Protein AF-A0A1Q7ZGD2-F1 (afdb_monomer)

Mean predicted aligned error: 10.75 Å

pLDDT: mean 80.23, std 17.88, range [35.69, 98.31]

Sequence (135 aa):
MAKGSDVPVTSLPIIQKAGEEEEKGKIEDAITLYETAIKEKKVDEYPFDRLMIIYRKLKKYKDELRVINKGIRVFEDFYKRQSAKPGAGKKKLADLSNAFMKTARLNDKKGRPLYQPEPIARWLKRKAVVEKKLK

Nearest PDB structures (foldseek):
  2kcl-assembly1_A  TM=6.622E-01  e=2.266E-02  Salinibacter ruber DSM 13855
  8ye5-assembly1_A  TM=4.882E-01  e=1.457E-02  Dehalobacter sp.
  6w5q-assembly8_H  TM=7.400E-01  e=2.180E-01  Pseudomonas aeruginosa
  4cgv-assembly3_C  TM=4.939E-01  e=3.335E-02  Homo sapiens
  3sz7-assembly1_A  TM=5.665E-01  e=1.481E-01  Aspergillus fumigatus Af2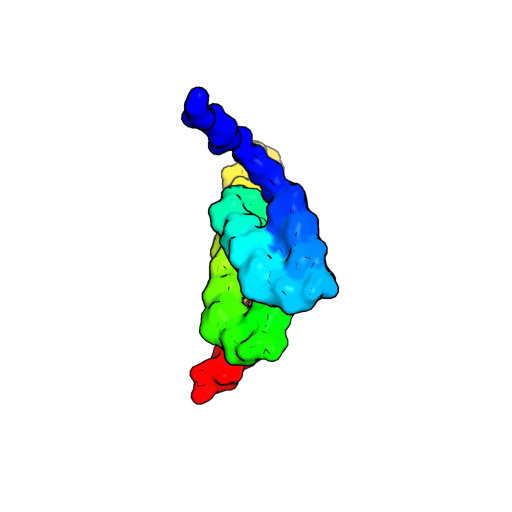93

Radius of gyration: 19.04 Å; Cα contacts (8 Å, |Δi|>4): 98; chains: 1; bounding box: 44×48×50 Å

Structure (mmCIF, N/CA/C/O backbone):
data_AF-A0A1Q7ZGD2-F1
#
_entry.id   AF-A0A1Q7ZGD2-F1
#
loop_
_atom_site.group_PDB
_atom_site.id
_atom_site.type_symbol
_atom_site.label_atom_id
_atom_site.label_alt_id
_atom_site.label_comp_id
_atom_site.label_asym_id
_atom_site.label_entity_id
_atom_site.label_seq_id
_atom_site.pdbx_PDB_ins_code
_atom_site.Cartn_x
_atom_site.Cartn_y
_atom_site.Cartn_z
_atom_site.occupancy
_atom_site.B_iso_or_equiv
_atom_site.auth_seq_id
_atom_site.auth_comp_id
_atom_site.auth_asym_id
_atom_site.auth_atom_id
_atom_site.pdbx_PDB_model_num
ATOM 1 N N . MET A 1 1 ? 21.595 29.435 20.098 1.00 35.69 1 MET A N 1
ATOM 2 C CA . MET A 1 1 ? 20.226 29.178 19.592 1.00 35.69 1 MET A CA 1
ATOM 3 C C . MET A 1 1 ? 20.321 28.360 18.315 1.00 35.69 1 MET A C 1
ATOM 5 O O . MET A 1 1 ? 21.298 28.489 17.594 1.00 35.69 1 MET A O 1
ATOM 9 N N . ALA A 1 2 ? 19.365 27.452 18.141 1.00 44.53 2 ALA A N 1
ATOM 10 C CA . ALA A 1 2 ? 19.402 26.262 17.297 1.00 44.53 2 ALA A CA 1
ATOM 11 C C . ALA A 1 2 ? 19.690 26.481 15.803 1.00 44.53 2 ALA A C 1
ATOM 13 O O . ALA A 1 2 ? 19.225 27.454 15.218 1.00 44.53 2 ALA A O 1
ATOM 14 N N . LYS A 1 3 ? 20.329 25.473 15.194 1.00 38.91 3 LYS A N 1
ATOM 15 C CA . LYS A 1 3 ? 19.842 24.774 13.989 1.00 38.91 3 LYS A CA 1
ATOM 16 C C . LYS A 1 3 ? 20.508 23.397 13.928 1.00 38.91 3 LYS A C 1
ATOM 18 O O . LYS A 1 3 ? 21.541 23.200 13.300 1.00 38.91 3 LYS A O 1
ATOM 23 N N . GLY A 1 4 ? 19.934 22.471 14.690 1.00 41.91 4 GLY A N 1
ATOM 24 C CA . GLY A 1 4 ? 20.135 21.046 14.471 1.00 41.91 4 GLY A CA 1
ATOM 25 C C . GLY A 1 4 ? 19.237 20.562 13.332 1.00 41.91 4 GLY A C 1
ATOM 26 O O . GLY A 1 4 ? 18.202 21.168 13.067 1.00 41.91 4 GLY A O 1
ATOM 27 N N . SER A 1 5 ? 19.672 19.456 12.729 1.00 46.00 5 SER A N 1
ATOM 28 C CA . SER A 1 5 ? 18.982 18.571 11.783 1.00 46.00 5 SER A CA 1
ATOM 29 C C . SER A 1 5 ? 18.665 19.114 10.388 1.00 46.00 5 SER A C 1
ATOM 31 O O . SER A 1 5 ? 17.574 19.615 10.144 1.00 46.00 5 SER A O 1
ATOM 33 N N . ASP A 1 6 ? 19.574 18.846 9.450 1.00 48.50 6 ASP A N 1
ATOM 34 C CA . ASP A 1 6 ? 19.185 18.530 8.068 1.00 48.50 6 ASP A CA 1
ATOM 35 C C . ASP A 1 6 ? 20.028 17.359 7.531 1.00 48.50 6 ASP A C 1
ATOM 37 O O . ASP A 1 6 ? 20.620 17.384 6.453 1.00 48.50 6 ASP A O 1
ATOM 41 N N . VAL A 1 7 ? 20.156 16.319 8.362 1.00 45.03 7 VAL A N 1
ATOM 42 C CA . VAL A 1 7 ? 20.713 15.038 7.919 1.00 45.03 7 VAL A CA 1
ATOM 43 C C . VAL A 1 7 ? 19.551 14.262 7.298 1.00 45.03 7 VAL A C 1
ATOM 45 O O . VAL A 1 7 ? 18.529 14.120 7.975 1.00 45.03 7 VAL A O 1
ATOM 48 N N . PRO A 1 8 ? 19.655 13.755 6.056 1.00 45.16 8 PRO A N 1
ATOM 49 C CA . PRO A 1 8 ? 18.622 12.909 5.476 1.00 45.16 8 PRO A CA 1
ATOM 50 C C . PRO A 1 8 ? 18.542 11.638 6.319 1.00 45.16 8 PRO A C 1
ATOM 52 O O . PRO A 1 8 ? 19.385 10.746 6.203 1.00 45.16 8 PRO A O 1
ATOM 55 N N . VAL A 1 9 ? 17.564 11.591 7.226 1.00 50.06 9 VAL A N 1
ATOM 56 C CA . VAL A 1 9 ? 17.312 10.414 8.049 1.00 50.06 9 VAL A CA 1
ATOM 57 C C . VAL A 1 9 ? 17.015 9.285 7.083 1.00 50.06 9 VAL A C 1
ATOM 59 O O . VAL A 1 9 ? 16.121 9.348 6.245 1.00 50.06 9 VAL A O 1
ATOM 62 N N . THR A 1 10 ? 17.866 8.280 7.157 1.00 51.81 10 THR A N 1
ATOM 63 C CA . THR A 1 10 ? 17.810 7.050 6.397 1.00 51.81 10 THR A CA 1
ATOM 64 C C . THR A 1 10 ? 16.373 6.505 6.411 1.00 51.81 10 THR A C 1
ATOM 66 O O . THR A 1 10 ? 15.744 6.386 7.450 1.00 51.81 10 THR A O 1
ATOM 69 N N . SER A 1 11 ? 15.821 6.150 5.254 1.00 59.69 11 SER A N 1
ATOM 70 C CA . SER A 1 11 ? 14.497 5.492 5.141 1.00 59.69 11 SER A CA 1
ATOM 71 C C . SER A 1 11 ? 14.253 4.323 6.119 1.00 59.69 11 SER A C 1
ATOM 73 O O . SER A 1 11 ? 13.124 4.076 6.529 1.00 59.69 11 SER A O 1
ATO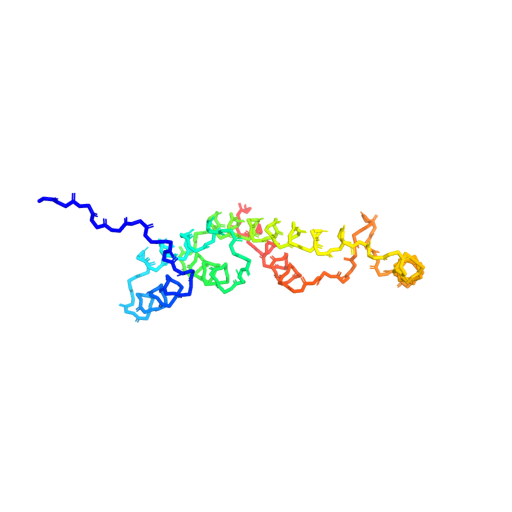M 75 N N . LEU A 1 12 ? 15.307 3.589 6.506 1.00 68.62 12 LEU A N 1
ATOM 76 C CA . LEU A 1 12 ? 15.225 2.426 7.399 1.00 68.62 12 LEU A CA 1
ATOM 77 C C . LEU A 1 12 ? 14.743 2.788 8.820 1.00 68.62 12 LEU A C 1
ATOM 79 O O . LEU A 1 12 ? 13.767 2.181 9.260 1.00 68.62 12 LEU A O 1
ATOM 83 N N . PRO A 1 13 ? 15.328 3.777 9.529 1.00 84.75 13 PRO A N 1
ATOM 84 C CA . PRO A 1 13 ? 14.838 4.180 10.845 1.00 84.75 13 PRO A CA 1
ATOM 85 C C . PRO A 1 13 ? 13.395 4.695 10.848 1.00 84.75 13 PRO A C 1
ATOM 87 O O . PRO A 1 13 ? 12.687 4.465 11.824 1.00 84.75 13 PRO A O 1
ATOM 90 N N . ILE A 1 14 ? 12.912 5.337 9.777 1.00 89.69 14 ILE A N 1
ATOM 91 C CA . ILE A 1 14 ? 11.508 5.791 9.713 1.00 89.69 14 ILE A CA 1
ATOM 92 C C . ILE A 1 14 ? 10.554 4.598 9.630 1.00 89.69 14 ILE A C 1
ATOM 94 O O . ILE A 1 14 ? 9.544 4.569 10.329 1.00 89.69 14 ILE A O 1
ATOM 98 N N . ILE A 1 15 ? 10.888 3.596 8.813 1.00 91.38 15 ILE A N 1
ATOM 99 C CA . ILE A 1 15 ? 10.095 2.370 8.672 1.00 91.38 15 ILE A CA 1
ATOM 100 C C . ILE A 1 15 ? 10.097 1.562 9.974 1.00 91.38 15 ILE A C 1
ATOM 102 O O . ILE A 1 15 ? 9.051 1.054 10.379 1.00 91.38 15 ILE A O 1
ATOM 106 N N . GLN A 1 16 ? 11.251 1.471 10.641 1.00 92.88 16 GLN A N 1
ATOM 107 C CA . GLN A 1 16 ? 11.376 0.807 11.937 1.00 92.88 16 GLN A CA 1
ATOM 108 C C . GLN A 1 16 ? 10.515 1.502 12.995 1.00 92.88 16 GLN A C 1
ATOM 110 O O . GLN A 1 16 ? 9.670 0.862 13.617 1.00 92.88 16 GLN A O 1
ATOM 115 N N . LYS A 1 17 ? 10.642 2.828 13.120 1.00 94.00 17 LYS A N 1
ATOM 116 C CA . LYS A 1 17 ? 9.829 3.629 14.039 1.00 94.00 17 LYS A CA 1
ATOM 117 C C . LYS A 1 17 ? 8.331 3.502 13.746 1.00 94.00 17 LYS A C 1
ATOM 119 O O . LYS A 1 17 ? 7.533 3.437 14.673 1.00 94.00 17 LYS A O 1
ATOM 124 N N . ALA A 1 18 ? 7.939 3.439 12.471 1.00 94.44 18 ALA A N 1
ATOM 125 C CA . ALA A 1 18 ? 6.546 3.213 12.089 1.00 94.44 18 ALA A CA 1
ATOM 126 C C . ALA A 1 18 ? 6.017 1.872 12.619 1.00 94.44 18 ALA A C 1
ATOM 128 O O . ALA A 1 18 ? 4.897 1.820 13.120 1.00 94.44 18 ALA A O 1
ATOM 129 N N . GLY A 1 19 ? 6.834 0.815 12.544 1.00 94.25 19 GLY A N 1
ATOM 130 C CA . GLY A 1 19 ? 6.507 -0.495 13.110 1.00 94.25 19 GLY A CA 1
ATOM 131 C C . GLY A 1 19 ? 6.349 -0.452 14.628 1.00 94.25 19 GLY A C 1
ATOM 132 O O . GLY A 1 19 ? 5.356 -0.950 15.142 1.00 94.25 19 GLY A O 1
ATOM 133 N N . GLU A 1 20 ? 7.260 0.220 15.335 1.00 96.06 20 GLU A N 1
ATOM 134 C CA . GLU A 1 20 ? 7.178 0.371 16.794 1.00 96.06 20 GLU A CA 1
ATOM 135 C C . GLU A 1 20 ? 5.915 1.121 17.240 1.00 96.06 20 GLU A C 1
ATOM 137 O O . GLU A 1 20 ? 5.266 0.730 18.209 1.00 96.06 20 GLU A O 1
ATOM 142 N N . GLU A 1 21 ? 5.544 2.209 16.557 1.00 95.75 21 GLU A N 1
ATOM 143 C CA . GLU A 1 21 ? 4.308 2.931 16.876 1.00 95.75 21 GLU A CA 1
ATOM 144 C C . GLU A 1 21 ? 3.062 2.105 16.501 1.00 95.75 21 GLU A C 1
ATOM 146 O O . GLU A 1 21 ? 2.069 2.141 17.232 1.00 95.75 21 GLU A O 1
ATOM 151 N N . GLU A 1 22 ? 3.119 1.298 15.431 1.00 94.94 22 GLU A N 1
ATOM 152 C CA . GLU A 1 22 ? 2.047 0.355 15.086 1.00 94.94 22 GLU A CA 1
ATOM 153 C C . GLU A 1 22 ? 1.865 -0.711 16.181 1.00 94.94 22 GLU A C 1
ATOM 155 O O . GLU A 1 22 ? 0.735 -0.974 16.596 1.00 94.94 22 GLU A O 1
ATOM 160 N N . GLU A 1 23 ? 2.959 -1.282 16.692 1.00 95.56 23 GLU A N 1
ATOM 161 C CA . GLU A 1 23 ? 2.959 -2.266 17.785 1.00 95.56 23 GLU A CA 1
ATOM 162 C C . GLU A 1 23 ? 2.433 -1.683 19.100 1.00 95.56 23 GLU A C 1
ATOM 164 O O . GLU A 1 23 ? 1.700 -2.353 19.828 1.00 95.56 23 GLU A O 1
ATOM 169 N N . LYS A 1 24 ? 2.721 -0.405 19.373 1.00 96.19 24 LYS A N 1
ATOM 170 C CA . LYS A 1 24 ? 2.169 0.340 20.520 1.00 96.19 24 LYS A CA 1
ATOM 171 C C . LYS A 1 24 ? 0.686 0.701 20.351 1.00 96.19 24 LYS A C 1
ATOM 173 O O . LYS A 1 24 ? 0.114 1.338 21.233 1.00 96.19 24 LYS A O 1
ATOM 178 N N . GLY A 1 25 ? 0.061 0.347 19.227 1.00 94.94 25 GLY A N 1
ATOM 179 C CA . GLY A 1 25 ? -1.337 0.663 18.928 1.00 94.94 25 GLY A CA 1
ATOM 180 C C . GLY A 1 25 ? -1.578 2.114 18.502 1.00 94.94 25 GLY A C 1
ATOM 181 O O . GLY A 1 25 ? -2.728 2.514 18.316 1.00 94.94 25 GLY A O 1
ATOM 182 N N . LYS A 1 26 ? -0.523 2.906 18.290 1.00 96.50 26 LYS A N 1
ATOM 183 C CA . LYS A 1 26 ? -0.610 4.293 17.816 1.00 96.50 26 LYS A CA 1
ATOM 184 C C . LYS A 1 26 ? -0.696 4.320 16.295 1.00 96.50 26 LYS A C 1
ATOM 186 O O . LYS A 1 26 ? 0.232 4.691 15.575 1.00 96.50 26 LYS A O 1
ATOM 191 N N . ILE A 1 27 ? -1.846 3.877 15.797 1.00 96.94 27 ILE A N 1
ATOM 192 C CA . ILE A 1 27 ? -2.066 3.642 14.367 1.00 96.94 27 ILE A CA 1
ATOM 193 C C . ILE A 1 27 ? -1.901 4.923 13.534 1.00 96.94 27 ILE A C 1
ATOM 195 O O . ILE A 1 27 ? -1.407 4.864 12.412 1.00 96.94 27 ILE A O 1
ATOM 199 N N . GLU A 1 28 ? -2.282 6.084 14.061 1.00 96.56 28 GLU A N 1
ATOM 200 C CA . GLU A 1 28 ? -2.196 7.370 13.351 1.00 96.56 28 GLU A CA 1
ATOM 201 C C . GLU A 1 28 ? -0.746 7.837 13.160 1.00 96.56 28 GLU A C 1
ATOM 203 O O . GLU A 1 28 ? -0.370 8.277 12.066 1.00 96.56 28 GLU A O 1
ATOM 208 N N . ASP A 1 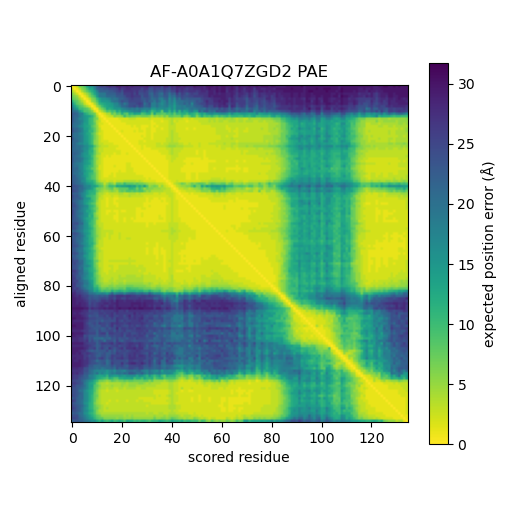29 ? 0.086 7.652 14.186 1.00 95.31 29 ASP A N 1
ATOM 209 C CA . ASP A 1 29 ? 1.521 7.933 14.131 1.00 95.31 29 ASP A CA 1
ATOM 210 C C . ASP A 1 29 ? 2.212 6.991 13.137 1.00 95.31 29 ASP A C 1
ATOM 212 O O . ASP A 1 29 ? 2.965 7.435 12.265 1.00 95.31 29 ASP A O 1
ATOM 216 N N . ALA A 1 30 ? 1.881 5.696 13.192 1.00 96.75 30 ALA A N 1
ATOM 217 C CA . ALA A 1 30 ? 2.387 4.698 12.254 1.00 96.75 30 ALA A CA 1
ATOM 218 C C . ALA A 1 30 ? 2.012 5.024 10.799 1.00 96.75 30 ALA A C 1
ATOM 220 O O . ALA A 1 30 ? 2.871 4.985 9.916 1.00 96.75 30 ALA A O 1
ATOM 221 N N . ILE A 1 31 ? 0.754 5.410 10.537 1.00 97.44 31 ILE A N 1
ATOM 222 C CA . ILE A 1 31 ? 0.309 5.854 9.205 1.00 97.44 31 ILE A CA 1
ATOM 223 C C . ILE A 1 31 ? 1.156 7.030 8.727 1.00 97.44 31 ILE A C 1
ATOM 225 O O . ILE A 1 31 ? 1.616 7.020 7.588 1.00 97.44 31 ILE A O 1
ATOM 229 N N . THR A 1 32 ? 1.376 8.033 9.579 1.00 96.12 32 THR A N 1
ATOM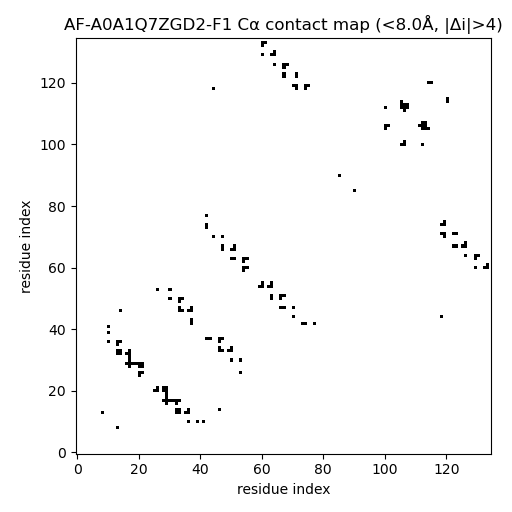 230 C CA . THR A 1 32 ? 2.140 9.235 9.218 1.00 96.12 32 THR A CA 1
ATOM 231 C C . THR A 1 32 ? 3.580 8.890 8.836 1.00 96.12 32 THR A C 1
ATOM 233 O O . THR A 1 32 ? 4.101 9.389 7.832 1.00 96.12 32 THR A O 1
ATOM 236 N N . LEU A 1 33 ? 4.215 7.995 9.595 1.00 95.56 33 LEU A N 1
ATOM 237 C CA . LEU A 1 33 ? 5.582 7.548 9.336 1.00 95.56 33 LEU A CA 1
ATOM 238 C C . LEU A 1 33 ? 5.673 6.696 8.061 1.00 95.56 33 LEU A C 1
ATOM 240 O O . LEU A 1 33 ? 6.532 6.960 7.218 1.00 95.56 33 LEU A O 1
ATOM 244 N N . TYR A 1 34 ? 4.755 5.749 7.845 1.00 96.00 34 TYR A N 1
ATOM 245 C CA . TYR A 1 34 ? 4.717 4.974 6.601 1.00 96.00 34 TYR A CA 1
ATOM 246 C C . TYR A 1 34 ? 4.408 5.843 5.372 1.00 96.00 34 TYR A C 1
ATOM 248 O O . TYR A 1 34 ? 5.036 5.669 4.327 1.00 96.00 34 TYR A O 1
ATOM 256 N N . GLU A 1 35 ? 3.490 6.809 5.479 1.00 95.44 35 GLU A N 1
ATOM 257 C CA . GLU A 1 35 ? 3.197 7.775 4.408 1.00 95.44 35 GLU A CA 1
ATOM 258 C C . GLU A 1 35 ? 4.413 8.645 4.073 1.00 95.44 35 GLU A C 1
ATOM 260 O O . GLU A 1 35 ? 4.637 8.992 2.911 1.00 95.44 35 GLU A O 1
ATOM 265 N N . THR A 1 36 ? 5.222 8.980 5.078 1.00 93.69 36 THR A N 1
ATOM 266 C CA . THR A 1 36 ? 6.498 9.674 4.876 1.00 93.69 36 THR A CA 1
ATOM 267 C C . THR A 1 36 ? 7.485 8.774 4.134 1.00 93.69 36 THR A C 1
ATOM 269 O O . THR A 1 36 ? 8.022 9.191 3.108 1.00 93.69 36 THR A O 1
ATOM 272 N N . ALA A 1 37 ? 7.621 7.510 4.543 1.00 92.44 37 ALA A N 1
ATOM 273 C CA . ALA A 1 37 ? 8.511 6.550 3.890 1.00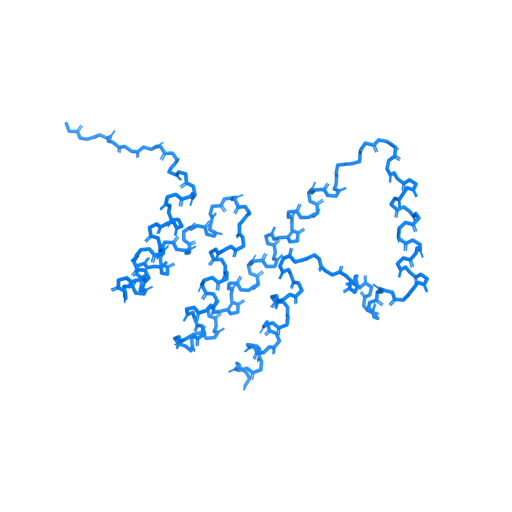 92.44 37 ALA A CA 1
ATOM 274 C C . ALA A 1 37 ? 8.181 6.347 2.397 1.00 92.44 37 ALA A C 1
ATOM 276 O O . ALA A 1 37 ? 9.081 6.353 1.564 1.00 92.44 37 ALA A O 1
ATOM 277 N N . ILE A 1 38 ? 6.900 6.256 2.013 1.00 92.38 38 ILE A N 1
ATOM 278 C CA . ILE A 1 38 ? 6.513 6.106 0.593 1.00 92.38 38 ILE A CA 1
ATOM 279 C C . ILE A 1 38 ? 6.622 7.403 -0.228 1.00 92.38 38 ILE A C 1
ATOM 281 O O . ILE A 1 38 ? 6.335 7.404 -1.430 1.00 92.38 38 ILE A O 1
ATOM 285 N N . LYS A 1 39 ? 6.891 8.556 0.399 1.00 89.69 39 LYS A N 1
ATOM 286 C CA . LYS A 1 39 ? 7.203 9.815 -0.305 1.00 89.69 39 LYS A CA 1
ATOM 287 C C . LYS A 1 39 ? 8.691 9.922 -0.617 1.00 89.69 39 LYS A C 1
ATOM 289 O O . LYS A 1 39 ? 9.050 10.595 -1.583 1.00 89.69 39 LYS A O 1
ATOM 294 N N . GLU A 1 40 ? 9.538 9.264 0.166 1.00 80.88 40 GLU A N 1
ATOM 295 C CA . GLU A 1 40 ? 10.963 9.189 -0.118 1.00 80.88 40 GLU A CA 1
ATOM 296 C C . GLU A 1 40 ? 11.212 8.440 -1.431 1.00 80.88 40 GLU A C 1
ATOM 298 O O . GLU A 1 40 ? 10.470 7.545 -1.828 1.00 80.88 40 GLU A O 1
ATOM 303 N N . LYS A 1 41 ? 12.281 8.807 -2.146 1.00 68.88 41 LYS A N 1
ATOM 304 C CA . LYS A 1 41 ? 12.599 8.247 -3.474 1.00 68.88 41 LYS A CA 1
ATOM 305 C C . LYS A 1 41 ? 13.112 6.799 -3.430 1.00 68.88 41 LYS A C 1
ATOM 307 O O . LYS A 1 41 ? 13.615 6.307 -4.442 1.00 68.88 41 LYS A O 1
ATOM 312 N N . LYS A 1 42 ? 13.032 6.124 -2.283 1.00 81.06 42 LYS A N 1
ATOM 313 C CA . LYS A 1 42 ? 13.469 4.739 -2.138 1.00 81.06 42 LYS A CA 1
ATOM 314 C C . LYS A 1 42 ? 12.319 3.802 -2.480 1.00 81.06 42 LYS A C 1
ATOM 316 O O . LYS A 1 42 ? 11.206 3.949 -1.992 1.00 81.06 42 LYS A O 1
ATOM 321 N N . VAL A 1 43 ? 12.617 2.831 -3.331 1.00 83.25 43 VAL A N 1
ATOM 322 C CA . VAL A 1 43 ? 11.668 1.790 -3.716 1.00 83.25 43 VAL A CA 1
ATOM 323 C C . VAL A 1 43 ? 11.750 0.689 -2.668 1.00 83.25 43 VAL A C 1
ATOM 325 O O . VAL A 1 43 ? 12.731 -0.048 -2.620 1.00 83.25 43 VAL A O 1
ATOM 328 N N . ASP A 1 44 ? 10.746 0.634 -1.800 1.00 89.19 44 ASP A N 1
ATOM 329 C CA . ASP A 1 44 ? 10.574 -0.387 -0.770 1.00 89.19 44 ASP A CA 1
ATOM 330 C C . ASP A 1 44 ? 9.092 -0.766 -0.725 1.00 89.19 44 ASP A C 1
ATOM 332 O O . ASP A 1 44 ? 8.229 0.109 -0.711 1.00 89.19 44 ASP A O 1
ATOM 336 N N . GLU A 1 45 ? 8.797 -2.060 -0.767 1.00 92.44 45 GLU A N 1
ATOM 337 C CA . GLU A 1 45 ? 7.438 -2.603 -0.778 1.00 92.44 45 GLU A CA 1
ATOM 338 C C . GLU A 1 45 ? 6.784 -2.515 0.604 1.00 92.44 45 GLU A C 1
ATOM 340 O O . GLU A 1 45 ? 5.576 -2.281 0.710 1.00 92.44 45 GLU A O 1
ATOM 345 N N . TYR A 1 46 ? 7.583 -2.658 1.666 1.00 93.19 46 TYR A N 1
ATOM 346 C CA . TYR A 1 46 ? 7.084 -2.864 3.021 1.00 93.19 46 TYR A CA 1
ATOM 347 C C . TYR A 1 46 ? 6.150 -1.740 3.508 1.00 93.19 46 TYR A C 1
ATOM 349 O O . TYR A 1 46 ? 5.053 -2.046 3.985 1.00 93.19 46 TYR A O 1
ATOM 357 N N . PRO A 1 47 ? 6.473 -0.441 3.341 1.00 94.81 47 PRO A N 1
ATOM 358 C CA . PRO A 1 47 ? 5.587 0.635 3.791 1.00 94.81 47 PRO A CA 1
ATOM 359 C C . PRO A 1 47 ? 4.250 0.676 3.041 1.00 94.81 47 PRO A C 1
ATOM 361 O O . PRO A 1 47 ? 3.216 0.980 3.637 1.00 94.81 47 PRO A O 1
ATOM 364 N N . PHE A 1 48 ? 4.244 0.340 1.744 1.00 96.44 48 PHE A N 1
ATOM 365 C CA . PHE A 1 48 ? 3.005 0.262 0.966 1.00 96.44 48 PHE A CA 1
ATOM 366 C C . PHE A 1 48 ? 2.115 -0.866 1.488 1.00 96.44 48 PHE A C 1
ATOM 368 O O . PHE A 1 48 ? 0.926 -0.648 1.716 1.00 96.44 48 PHE A O 1
ATOM 375 N N . ASP A 1 49 ? 2.689 -2.043 1.736 1.00 96.31 49 ASP A N 1
ATOM 376 C CA . ASP A 1 49 ? 1.966 -3.193 2.279 1.00 96.31 49 ASP A CA 1
ATOM 377 C C . ASP A 1 49 ? 1.348 -2.908 3.647 1.00 96.31 49 ASP A C 1
ATOM 379 O O . ASP A 1 49 ? 0.172 -3.216 3.880 1.00 96.31 49 ASP A O 1
ATOM 383 N N . ARG A 1 50 ? 2.116 -2.291 4.553 1.00 97.12 50 ARG A N 1
ATOM 384 C CA . ARG A 1 50 ? 1.616 -1.924 5.883 1.00 97.12 50 ARG A CA 1
ATOM 385 C C . ARG A 1 50 ? 0.468 -0.931 5.790 1.00 97.12 50 ARG A C 1
ATOM 387 O O . ARG A 1 50 ? -0.583 -1.172 6.383 1.00 97.12 50 ARG A O 1
ATOM 394 N N . LEU A 1 51 ? 0.602 0.116 4.973 1.00 97.81 51 LEU A N 1
ATOM 395 C CA . LEU A 1 51 ? -0.482 1.074 4.744 1.00 97.81 51 LEU A CA 1
ATOM 396 C C . LEU A 1 51 ? -1.739 0.407 4.176 1.00 97.81 51 LEU A C 1
ATOM 398 O O . LEU A 1 51 ? -2.842 0.714 4.626 1.00 97.81 51 LEU A O 1
ATOM 402 N N . MET A 1 52 ? -1.605 -0.541 3.242 1.00 97.75 52 MET A N 1
ATOM 403 C CA . MET A 1 52 ? -2.757 -1.294 2.731 1.00 97.75 52 MET A CA 1
ATOM 404 C C . MET A 1 52 ? -3.459 -2.083 3.840 1.00 97.75 52 MET A C 1
ATOM 406 O O . MET A 1 52 ? -4.686 -2.049 3.941 1.00 97.75 52 MET A O 1
ATOM 410 N N . ILE A 1 53 ? -2.703 -2.773 4.702 1.00 97.62 53 ILE A N 1
ATOM 411 C CA . ILE A 1 53 ? -3.263 -3.530 5.831 1.00 97.62 53 ILE A CA 1
ATOM 412 C C . ILE A 1 53 ? -3.978 -2.595 6.810 1.00 97.62 53 ILE A C 1
ATOM 414 O O . ILE A 1 53 ? -5.108 -2.893 7.210 1.00 97.62 53 ILE A O 1
ATOM 418 N N . ILE A 1 54 ? -3.345 -1.482 7.182 1.00 97.94 54 ILE A N 1
ATOM 419 C CA . ILE A 1 54 ? -3.895 -0.511 8.130 1.00 97.94 54 ILE A CA 1
ATOM 420 C C . ILE A 1 54 ? -5.175 0.117 7.566 1.00 97.94 54 ILE A C 1
ATOM 422 O O . ILE A 1 54 ? -6.225 0.051 8.208 1.00 97.94 54 ILE A O 1
ATOM 426 N N . TYR A 1 55 ? -5.146 0.650 6.341 1.00 98.31 55 TYR A N 1
ATOM 427 C CA . TYR A 1 55 ? -6.329 1.264 5.731 1.00 98.31 55 TYR A CA 1
ATOM 428 C C . TYR A 1 55 ? -7.467 0.266 5.510 1.00 98.31 55 TYR A C 1
ATOM 430 O O . TYR A 1 55 ? -8.631 0.620 5.710 1.00 98.31 55 TYR A O 1
ATOM 438 N N . ARG A 1 56 ? -7.152 -0.999 5.203 1.00 97.06 56 ARG A N 1
ATOM 439 C CA . ARG A 1 56 ? -8.142 -2.081 5.157 1.00 97.06 56 ARG A CA 1
ATOM 440 C C . ARG A 1 56 ? -8.814 -2.295 6.513 1.00 97.06 56 ARG A C 1
ATOM 442 O O . ARG A 1 56 ? -10.039 -2.390 6.562 1.00 97.06 56 ARG A O 1
ATOM 449 N N . LYS A 1 57 ? -8.038 -2.379 7.602 1.00 96.88 57 LYS A N 1
ATOM 450 C CA . LYS A 1 57 ? -8.566 -2.553 8.970 1.00 96.88 57 LYS A CA 1
ATOM 451 C C . LYS A 1 57 ? -9.449 -1.372 9.385 1.00 96.88 57 LYS A C 1
ATOM 453 O O . LYS A 1 57 ? -10.514 -1.581 9.954 1.00 96.88 57 LYS A O 1
ATOM 458 N N . LEU A 1 58 ? -9.052 -0.154 9.017 1.00 96.88 58 LEU A N 1
ATOM 459 C CA . LEU A 1 58 ? -9.808 1.078 9.266 1.00 96.88 58 LEU A CA 1
ATOM 460 C C . LEU A 1 58 ? -10.993 1.288 8.305 1.00 96.88 58 LEU A C 1
ATOM 462 O O . LEU A 1 58 ? -11.679 2.303 8.403 1.00 96.88 58 LEU A O 1
ATOM 466 N N . LYS A 1 59 ? -11.225 0.373 7.350 1.00 97.25 59 LYS A N 1
ATOM 467 C CA . LYS A 1 59 ? -12.229 0.495 6.273 1.00 97.25 59 LYS A CA 1
ATOM 468 C C . LYS A 1 59 ? -12.086 1.781 5.436 1.00 97.25 59 LYS A C 1
ATOM 470 O O . LYS A 1 59 ? -13.030 2.212 4.776 1.00 97.25 59 LYS A O 1
ATOM 475 N N . LYS A 1 60 ? -10.889 2.375 5.402 1.00 97.75 60 LYS A N 1
ATOM 476 C CA . LYS A 1 60 ? -10.546 3.562 4.603 1.00 97.75 60 LYS A CA 1
ATOM 477 C C . LYS A 1 60 ? -10.182 3.154 3.172 1.00 97.75 60 LYS A C 1
ATOM 479 O O . LYS A 1 60 ? -9.056 3.327 2.715 1.00 97.75 60 LYS A O 1
ATOM 484 N N . TYR A 1 61 ? -11.148 2.596 2.443 1.00 97.56 61 TYR A N 1
ATOM 485 C CA . TYR A 1 61 ? -10.912 2.009 1.115 1.00 97.56 61 TYR A CA 1
ATOM 486 C C . TYR A 1 61 ? -10.423 3.018 0.061 1.00 97.56 61 TYR A C 1
ATOM 488 O O . TYR A 1 61 ? -9.689 2.644 -0.852 1.00 97.56 61 TYR A O 1
ATOM 496 N N . LYS A 1 62 ? -10.781 4.306 0.189 1.00 98.00 62 LYS A N 1
ATOM 497 C CA . LYS A 1 62 ? -10.268 5.370 -0.693 1.00 98.00 62 LYS A CA 1
ATOM 498 C C . LYS A 1 62 ? -8.760 5.581 -0.510 1.00 98.00 62 LYS A C 1
ATOM 500 O O . LYS A 1 62 ? -8.035 5.671 -1.500 1.00 98.00 62 LYS A O 1
ATOM 505 N N . ASP A 1 63 ? -8.291 5.610 0.737 1.00 97.94 63 ASP A N 1
ATOM 506 C CA . ASP A 1 63 ? -6.867 5.745 1.059 1.00 97.94 63 ASP A CA 1
ATOM 507 C C . ASP A 1 63 ? -6.086 4.493 0.658 1.00 97.94 63 ASP A C 1
ATOM 509 O O . ASP A 1 63 ? -5.028 4.591 0.038 1.00 97.94 63 ASP A O 1
ATOM 513 N N . GLU A 1 64 ? -6.653 3.312 0.910 1.00 97.94 64 GLU A N 1
ATOM 514 C CA . GLU A 1 64 ? -6.072 2.048 0.463 1.00 97.94 64 GLU A CA 1
ATOM 515 C C . GLU A 1 64 ? -5.863 2.033 -1.062 1.00 97.94 64 GLU A C 1
ATOM 517 O O . GLU A 1 64 ? -4.773 1.723 -1.545 1.00 97.94 64 GLU A O 1
ATOM 522 N N . LEU A 1 65 ? -6.879 2.437 -1.835 1.00 97.88 65 LEU A N 1
ATOM 523 C CA . LEU A 1 65 ? -6.785 2.513 -3.292 1.00 97.88 65 LEU A CA 1
ATOM 524 C C . LEU A 1 65 ? -5.735 3.537 -3.753 1.00 97.88 65 LEU A C 1
ATOM 526 O O . LEU A 1 65 ? -5.015 3.278 -4.722 1.00 97.88 65 LEU A O 1
ATOM 530 N N . ARG A 1 66 ? -5.614 4.685 -3.067 1.00 97.62 66 ARG A N 1
ATOM 531 C CA . ARG A 1 66 ? -4.560 5.679 -3.338 1.00 97.62 66 ARG A CA 1
ATOM 532 C C . ARG A 1 66 ? -3.176 5.053 -3.185 1.00 97.62 66 ARG A C 1
ATOM 534 O O . ARG A 1 66 ? -2.355 5.193 -4.093 1.00 97.62 66 ARG A O 1
ATOM 541 N N . VAL A 1 67 ? -2.927 4.365 -2.070 1.00 97.31 67 VAL A N 1
ATOM 542 C CA . VAL A 1 67 ? -1.634 3.726 -1.781 1.00 97.31 67 VAL A CA 1
ATOM 543 C C . VAL A 1 67 ? -1.314 2.647 -2.809 1.00 97.31 67 VAL A C 1
ATOM 545 O O . VAL A 1 67 ? -0.218 2.662 -3.363 1.00 97.31 67 VAL A O 1
ATOM 548 N N . ILE A 1 68 ? -2.277 1.782 -3.143 1.00 95.88 68 ILE A N 1
ATOM 549 C CA . ILE A 1 68 ? -2.105 0.742 -4.170 1.00 95.88 68 ILE A CA 1
ATOM 550 C C . ILE A 1 68 ? -1.706 1.359 -5.514 1.00 95.88 68 ILE A C 1
ATOM 552 O O . ILE A 1 68 ? -0.724 0.948 -6.128 1.00 95.88 68 ILE A O 1
ATOM 556 N N . ASN A 1 69 ? -2.436 2.382 -5.966 1.00 95.25 69 ASN A N 1
ATOM 557 C CA . ASN A 1 69 ? -2.138 3.048 -7.232 1.00 95.25 69 ASN A CA 1
ATOM 558 C C . ASN A 1 69 ? -0.766 3.733 -7.224 1.00 95.25 69 ASN A C 1
ATOM 560 O O . ASN A 1 69 ? -0.066 3.707 -8.236 1.00 95.25 69 ASN A O 1
ATOM 564 N N . LYS A 1 70 ? -0.379 4.346 -6.099 1.00 94.69 70 LYS A N 1
ATOM 565 C CA . LYS A 1 70 ? 0.938 4.970 -5.942 1.00 94.69 70 LYS A CA 1
ATOM 566 C C . LYS A 1 70 ? 2.053 3.925 -5.996 1.00 94.69 70 LYS A C 1
ATOM 568 O O . LYS A 1 70 ? 2.998 4.118 -6.753 1.00 94.69 70 LYS A O 1
ATOM 573 N N . GLY A 1 71 ? 1.917 2.823 -5.257 1.00 92.31 71 GLY A N 1
ATOM 574 C CA . GLY A 1 71 ? 2.887 1.728 -5.243 1.00 92.31 71 GLY A CA 1
ATOM 575 C C . GLY A 1 71 ? 3.105 1.153 -6.638 1.00 92.31 71 GLY A C 1
ATOM 576 O O . GLY A 1 71 ? 4.241 1.096 -7.103 1.00 92.31 71 GLY A O 1
ATOM 577 N N . ILE A 1 72 ? 2.019 0.831 -7.352 1.00 90.81 72 ILE A N 1
ATOM 578 C CA . ILE A 1 72 ? 2.095 0.328 -8.732 1.00 90.81 72 ILE A CA 1
ATOM 579 C C . ILE A 1 72 ? 2.913 1.276 -9.617 1.00 90.81 72 ILE A C 1
ATOM 581 O O . ILE A 1 72 ? 3.837 0.825 -10.282 1.00 90.81 72 ILE A O 1
ATOM 585 N N . ARG A 1 73 ? 2.640 2.588 -9.584 1.00 90.44 73 ARG A N 1
ATOM 586 C CA . ARG A 1 73 ? 3.387 3.571 -10.391 1.00 90.44 73 ARG A CA 1
ATOM 587 C C . ARG A 1 73 ? 4.874 3.610 -10.039 1.00 90.44 73 ARG A C 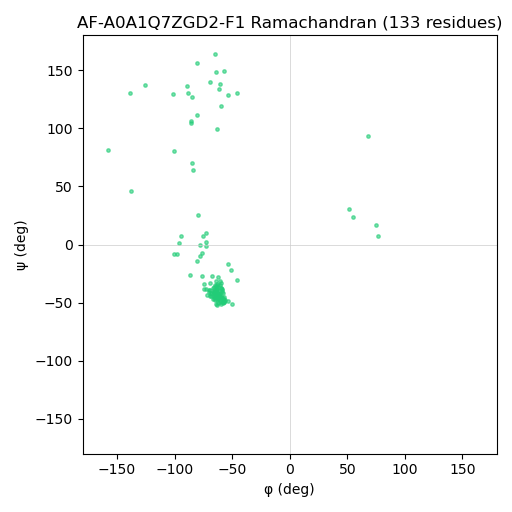1
ATOM 589 O O . ARG A 1 73 ? 5.707 3.585 -10.936 1.00 90.44 73 ARG A O 1
ATOM 596 N N . VAL A 1 74 ? 5.204 3.647 -8.745 1.00 90.38 74 VAL A N 1
ATOM 597 C CA . VAL A 1 74 ? 6.598 3.694 -8.271 1.00 90.38 74 VAL A CA 1
ATOM 598 C C . VAL A 1 74 ? 7.382 2.471 -8.751 1.00 90.38 74 VAL A C 1
ATOM 600 O O . VAL A 1 74 ? 8.492 2.615 -9.263 1.00 90.38 74 VAL A O 1
ATOM 603 N N . PHE A 1 75 ? 6.798 1.278 -8.633 1.00 88.19 75 PHE A N 1
ATOM 604 C CA . PHE A 1 75 ? 7.455 0.039 -9.043 1.00 88.19 75 PHE A CA 1
ATOM 605 C C . PHE A 1 75 ? 7.496 -0.129 -10.567 1.00 88.19 75 PHE A C 1
ATOM 607 O O . PHE A 1 75 ? 8.523 -0.539 -11.100 1.00 88.19 75 PHE A O 1
ATOM 614 N N . GLU A 1 76 ? 6.447 0.258 -11.299 1.00 87.31 76 GLU A N 1
ATOM 615 C CA . GLU A 1 76 ? 6.484 0.300 -12.767 1.00 87.31 76 GLU A CA 1
ATOM 616 C C . GLU A 1 76 ? 7.615 1.206 -13.275 1.00 87.31 76 GLU A C 1
ATOM 618 O O . GLU A 1 76 ? 8.365 0.815 -14.172 1.00 87.31 76 GLU A O 1
ATOM 623 N N . ASP A 1 77 ? 7.776 2.394 -12.691 1.00 85.81 77 ASP A N 1
ATOM 624 C CA . ASP A 1 77 ? 8.846 3.323 -13.056 1.00 85.81 77 ASP A CA 1
ATOM 625 C C . ASP A 1 77 ? 10.231 2.783 -12.681 1.00 85.81 77 ASP A C 1
ATOM 627 O O . ASP A 1 77 ? 11.188 2.949 -13.445 1.00 85.81 77 ASP A O 1
ATOM 631 N N . PHE A 1 78 ? 10.348 2.094 -11.543 1.00 85.62 78 PHE A N 1
ATOM 632 C CA . PHE A 1 78 ? 11.574 1.410 -11.138 1.00 85.62 78 PHE A CA 1
ATOM 633 C C . PHE A 1 78 ? 11.990 0.340 -12.156 1.00 85.62 78 PHE A C 1
ATOM 635 O O . PHE A 1 78 ? 13.119 0.379 -12.655 1.00 85.62 78 PHE A O 1
ATOM 642 N N . TYR A 1 79 ? 11.075 -0.555 -12.546 1.00 82.06 79 TYR A N 1
ATOM 643 C CA . TYR A 1 79 ? 11.364 -1.597 -13.537 1.00 82.06 79 TYR A CA 1
ATOM 644 C C . TYR A 1 79 ? 11.650 -1.023 -14.925 1.00 82.06 79 TYR A C 1
ATOM 646 O O . TYR A 1 79 ? 12.575 -1.482 -15.598 1.00 82.06 79 TYR A O 1
ATOM 654 N N . LYS A 1 80 ? 10.930 0.025 -15.348 1.00 83.31 80 LYS A N 1
ATOM 655 C CA . LYS A 1 80 ? 11.233 0.736 -16.601 1.00 83.31 80 LYS A CA 1
ATOM 656 C C . LYS A 1 80 ? 12.666 1.263 -16.593 1.00 83.31 80 LYS A C 1
ATOM 658 O O . LYS A 1 80 ? 13.411 0.977 -17.525 1.00 83.31 80 LYS A O 1
ATOM 663 N N . ARG A 1 81 ? 13.096 1.945 -15.524 1.00 81.62 81 ARG A N 1
ATOM 664 C CA . ARG A 1 81 ? 14.479 2.448 -15.392 1.00 81.62 81 ARG A CA 1
ATOM 665 C C . ARG A 1 81 ? 15.516 1.328 -15.359 1.00 81.62 81 ARG A C 1
ATOM 667 O O . ARG A 1 81 ? 16.600 1.495 -15.911 1.00 81.62 81 ARG A O 1
ATOM 674 N N . GLN A 1 82 ? 15.194 0.196 -14.736 1.00 74.44 82 GLN A N 1
ATOM 675 C CA . GLN A 1 82 ? 16.080 -0.967 -14.686 1.0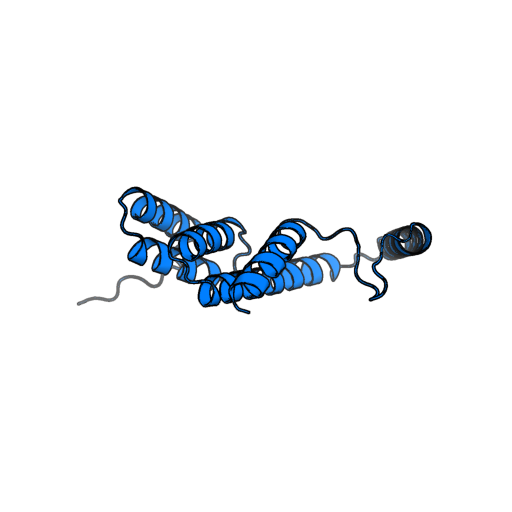0 74.44 82 GLN A CA 1
ATOM 676 C C . GLN A 1 82 ? 16.232 -1.633 -16.065 1.00 74.44 82 GLN A C 1
ATOM 678 O O . GLN A 1 82 ? 17.337 -2.018 -16.443 1.00 74.44 82 GLN A O 1
ATOM 683 N N . SER A 1 83 ? 15.146 -1.718 -16.840 1.00 68.06 83 SER A N 1
ATOM 684 C CA . SER A 1 83 ? 15.137 -2.273 -18.203 1.00 68.06 83 SER A CA 1
ATOM 685 C C . SER A 1 83 ? 15.731 -1.331 -19.263 1.00 68.06 83 SER A C 1
ATOM 687 O O . SER A 1 83 ? 16.297 -1.796 -20.250 1.00 68.06 83 SER A O 1
ATOM 689 N N . ALA A 1 84 ? 15.684 -0.013 -19.038 1.00 61.88 84 ALA A N 1
ATOM 690 C CA . ALA A 1 84 ? 16.192 1.019 -19.945 1.00 61.88 84 ALA A CA 1
ATOM 691 C C . ALA A 1 84 ? 17.729 1.167 -19.961 1.00 61.88 84 ALA A C 1
ATOM 693 O O . ALA A 1 84 ? 18.239 2.077 -20.612 1.00 61.88 84 ALA A O 1
ATOM 694 N N . LYS A 1 85 ? 18.486 0.284 -19.291 1.00 55.88 85 LYS A N 1
ATOM 695 C CA . LYS A 1 85 ? 19.954 0.202 -19.404 1.00 55.88 85 LYS A CA 1
ATOM 696 C C . LYS A 1 85 ? 20.383 -0.947 -20.334 1.00 55.88 85 LYS A C 1
ATOM 698 O O . LYS A 1 85 ? 20.763 -2.014 -19.845 1.00 55.88 85 LYS A O 1
ATOM 703 N N . PRO A 1 86 ? 20.366 -0.781 -21.668 1.00 50.53 86 PRO A N 1
ATOM 704 C CA . PRO A 1 86 ? 20.967 -1.757 -22.559 1.00 50.53 86 PRO A CA 1
ATOM 705 C C . PRO A 1 86 ? 22.486 -1.551 -22.617 1.00 50.53 86 PRO A C 1
ATOM 707 O O . PRO A 1 86 ? 22.979 -0.594 -23.203 1.00 50.53 86 PRO A O 1
ATOM 710 N N . GLY A 1 87 ? 23.243 -2.505 -22.075 1.00 56.06 87 GLY A N 1
ATOM 711 C CA . GLY A 1 87 ? 24.538 -2.836 -22.669 1.00 56.06 87 GLY A CA 1
ATOM 712 C C . GLY A 1 87 ? 24.291 -3.512 -24.024 1.00 56.06 87 GLY A C 1
ATOM 713 O O . GLY A 1 87 ? 23.365 -4.321 -24.142 1.00 56.06 87 GLY A O 1
ATOM 714 N N . ALA A 1 88 ? 25.093 -3.188 -25.041 1.00 54.78 88 ALA A N 1
ATOM 715 C CA . ALA A 1 88 ? 24.889 -3.573 -26.445 1.00 54.78 88 ALA A CA 1
ATOM 716 C C . ALA A 1 88 ? 24.637 -5.083 -26.701 1.00 54.78 88 ALA A C 1
ATOM 718 O O . ALA A 1 88 ? 23.997 -5.435 -27.688 1.00 54.78 88 ALA A O 1
ATOM 719 N N . GLY A 1 89 ? 25.048 -5.980 -25.796 1.00 56.38 89 GLY A N 1
ATOM 720 C CA . GLY A 1 89 ? 24.854 -7.433 -25.917 1.00 56.38 89 GLY A CA 1
ATOM 721 C C . GLY A 1 89 ? 23.455 -7.983 -25.580 1.00 56.38 89 GLY A C 1
ATOM 722 O O . GLY A 1 89 ? 23.201 -9.154 -25.841 1.00 56.38 89 GLY A O 1
ATOM 723 N N . LYS A 1 90 ? 22.527 -7.190 -25.015 1.00 56.59 90 LYS A N 1
ATOM 724 C CA . LYS A 1 90 ? 21.233 -7.702 -24.492 1.00 56.59 90 LYS A CA 1
ATOM 725 C C . LYS A 1 90 ? 20.019 -7.556 -25.423 1.00 56.59 90 LYS A C 1
ATOM 727 O O . LYS A 1 90 ? 18.975 -8.125 -25.113 1.00 56.59 90 LYS A O 1
ATOM 732 N N . LYS A 1 91 ? 20.131 -6.855 -26.563 1.00 62.19 91 LYS A N 1
ATOM 733 C CA . LYS A 1 91 ? 19.003 -6.663 -27.506 1.00 62.19 91 LYS A CA 1
ATOM 734 C C . LYS A 1 91 ? 18.468 -7.986 -28.060 1.00 62.19 91 LYS A C 1
ATOM 736 O O . LYS A 1 91 ? 17.287 -8.255 -27.912 1.00 62.19 91 LYS A O 1
ATOM 741 N N . LYS A 1 92 ? 19.348 -8.861 -28.563 1.00 63.53 92 LYS A N 1
ATOM 742 C CA . LYS A 1 92 ? 18.948 -10.174 -29.107 1.00 63.53 92 LYS A CA 1
ATOM 743 C C . LYS A 1 92 ? 18.222 -11.045 -28.076 1.00 63.53 92 LYS A C 1
ATOM 745 O O . LYS A 1 92 ? 17.255 -11.709 -28.420 1.00 63.53 92 LYS A O 1
ATOM 750 N N . LEU A 1 93 ? 18.665 -11.019 -26.816 1.00 60.03 93 LEU A N 1
ATOM 751 C CA . LEU A 1 93 ? 18.024 -11.761 -25.726 1.00 60.03 93 LEU A CA 1
ATOM 752 C C . LEU A 1 93 ? 16.656 -11.167 -25.356 1.00 60.03 93 LEU A C 1
ATOM 754 O O . LEU A 1 93 ? 15.716 -11.913 -25.098 1.00 60.03 93 LEU A O 1
ATOM 758 N N . ALA A 1 94 ? 16.529 -9.838 -25.361 1.00 64.25 94 ALA A N 1
ATOM 759 C CA . ALA A 1 94 ? 15.248 -9.166 -25.165 1.00 64.25 94 ALA A CA 1
ATOM 760 C C . ALA A 1 94 ? 14.267 -9.473 -26.310 1.00 64.25 94 ALA A C 1
ATOM 762 O O . ALA A 1 94 ? 13.105 -9.763 -26.046 1.00 64.25 94 ALA A O 1
ATOM 763 N N . ASP A 1 95 ? 14.735 -9.488 -27.560 1.00 67.88 95 ASP A N 1
ATOM 764 C CA . ASP A 1 95 ? 13.921 -9.812 -28.735 1.00 67.88 95 ASP A CA 1
ATOM 765 C C . ASP A 1 95 ? 13.441 -11.272 -28.709 1.00 67.88 95 ASP A C 1
ATOM 767 O O . ASP A 1 95 ? 12.260 -11.535 -28.937 1.00 67.88 95 ASP A O 1
ATOM 771 N N . LEU A 1 96 ? 14.319 -12.213 -28.342 1.00 65.62 96 LEU A N 1
ATOM 772 C CA . LEU A 1 96 ? 13.966 -13.624 -28.134 1.00 65.62 96 LEU A CA 1
ATOM 773 C C . LEU A 1 96 ? 12.962 -13.805 -26.991 1.00 65.62 96 LEU A C 1
ATOM 775 O O . LEU A 1 96 ? 11.976 -14.522 -27.148 1.00 65.62 96 LEU A O 1
ATOM 779 N N . SER A 1 97 ? 13.176 -13.122 -25.865 1.00 61.12 97 SER A N 1
ATOM 780 C CA . SER A 1 97 ? 12.256 -13.137 -24.722 1.00 61.12 97 SER A CA 1
ATOM 781 C C . SER A 1 97 ? 10.877 -12.590 -25.106 1.00 61.12 97 SER A C 1
ATOM 783 O O . SER A 1 97 ? 9.854 -13.223 -24.850 1.00 61.12 97 SER A O 1
ATOM 785 N N . ASN A 1 98 ? 10.831 -11.466 -25.827 1.00 66.19 98 ASN A N 1
ATOM 786 C CA . ASN A 1 98 ? 9.588 -10.870 -26.317 1.00 66.19 98 ASN A CA 1
ATOM 787 C C . ASN A 1 98 ? 8.867 -11.777 -27.328 1.00 66.19 98 ASN A C 1
ATOM 789 O O . ASN A 1 98 ? 7.641 -11.908 -27.275 1.00 66.19 98 ASN A O 1
ATOM 793 N N . ALA A 1 99 ? 9.608 -12.430 -28.229 1.00 66.88 99 ALA A N 1
ATOM 794 C CA . ALA A 1 99 ? 9.058 -13.387 -29.188 1.00 66.88 99 ALA A CA 1
ATOM 795 C C . ALA A 1 99 ? 8.483 -14.631 -28.490 1.00 66.88 99 ALA A C 1
ATOM 797 O O . ALA A 1 99 ? 7.390 -15.086 -28.841 1.00 66.88 99 ALA A O 1
ATOM 798 N N . PHE A 1 100 ? 9.161 -15.138 -27.458 1.00 61.94 100 PHE A N 1
ATOM 799 C CA . PHE A 1 100 ? 8.661 -16.231 -26.626 1.00 61.94 100 PHE A CA 1
ATOM 800 C C . PHE A 1 100 ? 7.385 -15.832 -25.872 1.00 61.94 100 PHE A C 1
ATOM 802 O O . PHE A 1 100 ? 6.374 -16.520 -25.963 1.00 61.94 100 PHE A O 1
ATOM 809 N N . MET A 1 101 ? 7.365 -14.668 -25.217 1.00 64.44 101 MET A N 1
ATOM 810 C CA . MET A 1 101 ? 6.178 -14.170 -24.505 1.00 64.44 101 MET A CA 1
ATOM 811 C C . MET A 1 101 ? 4.968 -13.985 -25.439 1.00 64.44 101 MET A C 1
ATOM 813 O O . MET A 1 101 ? 3.834 -14.292 -25.063 1.00 64.44 101 MET A O 1
ATOM 817 N N . LYS A 1 102 ? 5.202 -13.525 -26.678 1.00 63.41 102 LYS A N 1
ATOM 818 C CA . LYS A 1 102 ? 4.164 -13.359 -27.707 1.00 63.41 102 LYS A CA 1
ATOM 819 C C . LYS A 1 102 ? 3.616 -14.701 -28.203 1.00 63.41 102 LYS A C 1
ATOM 821 O O . LYS A 1 102 ? 2.402 -14.841 -28.335 1.00 63.41 102 LYS A O 1
ATOM 826 N N . THR A 1 103 ? 4.487 -15.676 -28.474 1.00 64.25 103 THR A N 1
ATOM 827 C CA . THR A 1 103 ? 4.095 -17.009 -28.974 1.00 64.25 103 THR A CA 1
ATOM 828 C C . THR A 1 103 ? 3.429 -17.859 -27.894 1.00 64.25 103 THR A C 1
ATOM 830 O O . THR A 1 103 ? 2.410 -18.491 -28.160 1.00 64.25 103 THR A O 1
ATOM 833 N N . ALA A 1 104 ? 3.908 -17.778 -26.653 1.00 62.38 104 ALA A N 1
ATOM 834 C CA . ALA A 1 104 ? 3.343 -18.472 -25.499 1.00 62.38 104 ALA A CA 1
ATOM 835 C C . ALA A 1 104 ? 2.000 -17.889 -25.007 1.00 62.38 104 ALA A C 1
ATOM 837 O O . ALA A 1 104 ? 1.461 -18.358 -24.007 1.00 62.38 104 ALA A O 1
ATOM 838 N N . ARG A 1 105 ? 1.447 -16.859 -25.675 1.00 61.06 105 ARG A N 1
ATOM 839 C CA . ARG A 1 105 ? 0.244 -16.117 -25.241 1.00 61.06 105 ARG A CA 1
ATOM 840 C C . ARG A 1 105 ? 0.340 -15.620 -23.796 1.00 61.06 105 ARG A C 1
ATOM 842 O O . ARG A 1 105 ? -0.672 -15.442 -23.127 1.00 61.06 105 ARG A O 1
ATOM 849 N N . LEU A 1 106 ? 1.554 -15.326 -23.335 1.00 59.72 106 LEU A N 1
ATOM 850 C CA . LEU A 1 106 ? 1.822 -14.746 -22.022 1.00 59.72 106 LEU A CA 1
ATOM 851 C C . LEU A 1 106 ? 1.577 -13.230 -22.016 1.00 59.72 106 LEU A C 1
ATOM 853 O O . LEU A 1 106 ? 2.147 -12.525 -21.195 1.00 59.72 106 LEU A O 1
ATOM 857 N N . ASN A 1 107 ? 0.720 -12.726 -22.908 1.00 63.00 107 ASN A N 1
ATOM 858 C CA . ASN A 1 107 ? 0.218 -11.358 -22.899 1.00 63.00 107 ASN A CA 1
ATOM 859 C C . ASN A 1 107 ? -1.320 -11.378 -22.908 1.00 63.00 107 ASN A C 1
ATOM 861 O O . ASN A 1 107 ? -1.928 -12.149 -23.648 1.00 63.00 107 ASN A O 1
ATOM 865 N N . ASP A 1 108 ? -1.952 -10.526 -22.099 1.00 59.53 108 ASP A N 1
ATOM 866 C CA . ASP A 1 108 ? -3.409 -10.331 -22.128 1.00 59.53 108 ASP A CA 1
ATOM 867 C C . ASP A 1 108 ? -3.839 -9.714 -23.477 1.00 59.53 108 ASP A C 1
ATOM 869 O O . ASP A 1 108 ? -3.026 -9.120 -24.190 1.00 59.53 108 ASP A O 1
ATOM 873 N N . LYS A 1 109 ? -5.136 -9.765 -23.810 1.00 53.69 109 LYS A N 1
ATOM 874 C CA . LYS A 1 109 ? -5.748 -9.173 -25.020 1.00 53.69 109 LYS A CA 1
ATOM 875 C C . LYS A 1 109 ? -5.440 -7.676 -25.197 1.00 53.69 109 LYS A C 1
ATOM 877 O O . LYS A 1 109 ? -5.618 -7.133 -26.280 1.00 53.69 109 LYS A O 1
ATOM 882 N N . LYS A 1 110 ? -4.978 -7.008 -24.134 1.00 53.34 110 LYS A N 1
ATOM 883 C CA . LYS A 1 110 ? -4.545 -5.600 -24.100 1.00 53.34 110 LYS A CA 1
ATOM 884 C C . LYS A 1 110 ? -3.031 -5.402 -24.289 1.00 53.34 110 LYS A C 1
ATOM 886 O O . LYS A 1 110 ? -2.547 -4.294 -24.083 1.00 53.34 110 LYS A O 1
ATOM 891 N N . GLY A 1 111 ? -2.275 -6.457 -24.608 1.00 55.81 111 GLY A N 1
ATOM 892 C CA . GLY A 1 111 ? -0.822 -6.404 -24.813 1.00 55.81 111 GLY A CA 1
ATOM 893 C C . GLY A 1 111 ? 0.006 -6.284 -23.528 1.00 55.81 111 GLY A C 1
ATOM 894 O O . GLY A 1 111 ? 1.169 -5.899 -23.588 1.00 55.81 111 GLY A O 1
ATOM 895 N N . ARG A 1 112 ? -0.578 -6.582 -22.360 1.00 57.03 112 ARG A N 1
ATOM 896 C CA . ARG A 1 112 ? 0.120 -6.525 -21.064 1.00 57.03 112 ARG A CA 1
ATOM 897 C C . ARG A 1 112 ? 0.780 -7.872 -20.759 1.00 57.03 112 ARG A C 1
ATOM 899 O O . ARG A 1 112 ? 0.081 -8.873 -20.916 1.00 57.03 112 ARG A O 1
ATOM 906 N N . PRO A 1 113 ? 2.029 -7.914 -20.261 1.00 61.34 113 PRO A N 1
ATOM 907 C CA . PRO A 1 113 ? 2.651 -9.149 -19.783 1.00 61.34 113 PRO A CA 1
ATOM 908 C C . PRO A 1 113 ? 1.773 -9.858 -18.742 1.00 61.34 113 PRO A C 1
ATOM 910 O O . PRO A 1 113 ? 1.343 -9.226 -17.775 1.00 61.34 113 PRO A O 1
ATOM 913 N N . LEU A 1 114 ? 1.504 -11.158 -18.926 1.00 56.56 114 LEU A N 1
ATOM 914 C CA . LEU A 1 114 ? 0.870 -12.018 -17.913 1.00 56.56 114 LEU A CA 1
ATOM 915 C C . LEU A 1 114 ? 1.771 -12.154 -16.685 1.00 56.56 114 LEU A C 1
ATOM 917 O O . LEU A 1 114 ? 1.268 -12.275 -15.571 1.00 56.56 114 LEU A O 1
ATO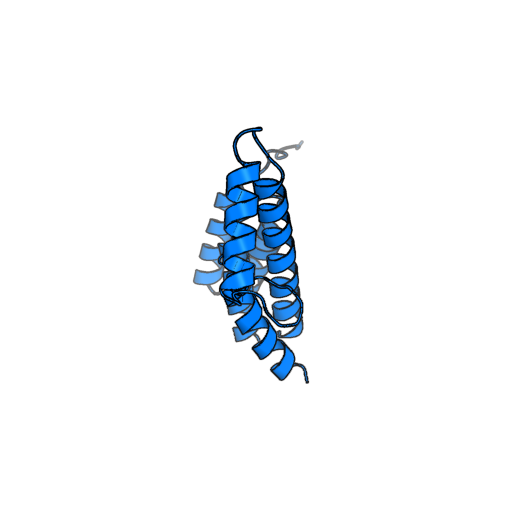M 921 N N . TYR A 1 115 ? 3.090 -12.108 -16.886 1.00 58.59 115 TYR A N 1
ATOM 922 C CA . TYR A 1 115 ? 4.053 -12.021 -15.800 1.00 58.59 115 TYR A CA 1
ATOM 923 C C . TYR A 1 115 ? 4.257 -10.557 -15.408 1.00 58.59 115 TYR A C 1
ATOM 925 O O . TYR A 1 115 ? 4.904 -9.792 -16.124 1.00 58.59 115 TYR A O 1
ATOM 933 N N . GLN A 1 116 ? 3.700 -10.170 -14.265 1.00 63.41 116 GLN A N 1
ATOM 934 C CA . GLN A 1 116 ? 4.027 -8.908 -13.614 1.00 63.41 116 GLN A CA 1
ATOM 935 C C . GLN A 1 116 ? 4.990 -9.196 -12.466 1.00 63.41 116 GLN A C 1
ATOM 937 O O . GLN A 1 116 ? 4.693 -10.076 -11.657 1.00 63.41 116 GLN A O 1
ATOM 942 N N . PRO A 1 117 ? 6.121 -8.481 -12.377 1.00 73.00 117 PRO A N 1
ATOM 943 C CA . PRO A 1 117 ? 7.031 -8.655 -11.257 1.00 73.00 117 PRO A CA 1
ATOM 944 C C . PRO A 1 117 ? 6.314 -8.306 -9.944 1.00 73.00 117 PRO A C 1
ATOM 946 O O . PRO A 1 117 ? 5.556 -7.332 -9.874 1.00 73.00 117 PRO A O 1
ATOM 949 N N . GLU A 1 118 ? 6.535 -9.113 -8.907 1.00 77.00 118 GLU A N 1
ATOM 950 C CA . GLU A 1 118 ? 6.104 -8.767 -7.550 1.00 77.00 118 GLU A CA 1
ATOM 951 C C . GLU A 1 118 ? 6.813 -7.475 -7.123 1.00 77.00 118 GLU A C 1
ATOM 953 O O . GLU A 1 118 ? 8.013 -7.351 -7.379 1.00 77.00 118 GLU A O 1
ATOM 958 N N . PRO A 1 119 ? 6.096 -6.499 -6.534 1.00 86.62 119 PRO A N 1
ATOM 959 C CA . PRO A 1 119 ? 4.783 -6.640 -5.883 1.00 86.62 119 PRO A CA 1
ATOM 960 C C . PRO A 1 119 ? 3.544 -6.295 -6.729 1.00 86.62 119 PRO A C 1
ATOM 962 O O . PRO A 1 119 ? 2.409 -6.339 -6.240 1.00 86.62 119 PRO A O 1
ATOM 965 N N . ILE A 1 120 ? 3.722 -5.920 -8.001 1.00 86.44 120 ILE A N 1
ATOM 966 C CA . ILE A 1 120 ? 2.655 -5.328 -8.829 1.00 86.44 120 ILE A CA 1
ATOM 967 C C . ILE A 1 120 ? 1.483 -6.303 -9.014 1.00 86.44 120 ILE A C 1
ATOM 969 O O . ILE A 1 120 ? 0.321 -5.901 -8.892 1.00 86.44 120 ILE A O 1
ATOM 973 N N . ALA A 1 121 ? 1.772 -7.585 -9.253 1.00 84.94 121 ALA A N 1
ATOM 974 C CA . ALA A 1 121 ? 0.753 -8.611 -9.471 1.00 84.94 121 ALA A CA 1
ATOM 975 C C . ALA A 1 121 ? -0.205 -8.735 -8.274 1.00 84.94 121 ALA A C 1
ATOM 977 O O . ALA A 1 121 ? -1.434 -8.704 -8.428 1.00 84.94 121 ALA A O 1
ATOM 978 N N . ARG A 1 122 ? 0.350 -8.848 -7.061 1.00 89.19 122 ARG A N 1
ATOM 979 C CA . ARG A 1 122 ? -0.423 -8.939 -5.818 1.00 89.19 122 ARG A CA 1
ATOM 980 C C . ARG A 1 122 ? -1.214 -7.659 -5.548 1.00 89.19 122 ARG A C 1
ATOM 982 O O . ARG A 1 122 ? -2.396 -7.734 -5.195 1.00 89.19 122 ARG A O 1
ATOM 989 N N . TRP A 1 123 ? -0.620 -6.491 -5.785 1.00 93.00 123 TRP A N 1
ATOM 990 C CA . TRP A 1 123 ? -1.295 -5.203 -5.616 1.00 93.00 123 TRP A CA 1
ATOM 991 C C . TRP A 1 123 ? -2.448 -4.989 -6.602 1.00 93.00 123 TRP A C 1
ATOM 993 O O . TRP A 1 123 ? -3.489 -4.473 -6.198 1.00 93.00 123 TRP A O 1
ATOM 1003 N N . LEU A 1 124 ? -2.349 -5.450 -7.856 1.00 89.44 124 LEU A N 1
ATOM 1004 C CA . LEU A 1 124 ? -3.475 -5.410 -8.801 1.00 89.44 124 LEU A CA 1
ATOM 1005 C C . LEU A 1 124 ? -4.639 -6.307 -8.376 1.00 89.44 124 LEU A C 1
ATOM 1007 O O . LEU A 1 124 ? -5.797 -5.893 -8.471 1.00 89.44 124 LEU A O 1
ATOM 1011 N N . LYS A 1 125 ? -4.353 -7.512 -7.866 1.00 89.56 125 LYS A N 1
ATOM 1012 C CA . LYS A 1 125 ? -5.397 -8.381 -7.296 1.00 89.56 125 LYS A CA 1
ATOM 1013 C C . LYS A 1 125 ? -6.111 -7.670 -6.147 1.00 89.56 125 LYS A C 1
ATOM 1015 O O . LYS A 1 125 ? -7.341 -7.660 -6.103 1.00 89.56 125 LYS A O 1
ATOM 1020 N N . ARG A 1 126 ? -5.358 -7.021 -5.248 1.00 93.88 126 ARG A N 1
ATOM 1021 C CA . ARG A 1 126 ? -5.946 -6.259 -4.138 1.00 93.88 126 ARG A CA 1
ATOM 1022 C C . ARG A 1 126 ? -6.749 -5.056 -4.631 1.00 93.88 126 ARG A C 1
ATOM 1024 O O . ARG A 1 126 ? -7.870 -4.866 -4.161 1.00 93.88 126 ARG A O 1
ATOM 1031 N N . LYS A 1 127 ? -6.230 -4.306 -5.606 1.00 93.62 127 LYS A N 1
ATOM 1032 C CA . LYS A 1 127 ? -6.908 -3.168 -6.240 1.00 93.62 127 LYS A CA 1
ATOM 1033 C C . LYS A 1 127 ? -8.319 -3.532 -6.690 1.00 93.62 127 LYS A C 1
ATOM 1035 O O . LYS A 1 127 ? -9.268 -2.862 -6.298 1.00 93.62 127 LYS A O 1
ATOM 1040 N N . ALA A 1 128 ? -8.462 -4.632 -7.429 1.00 93.00 128 ALA A N 1
ATOM 1041 C CA . ALA A 1 128 ? -9.754 -5.092 -7.934 1.00 93.00 128 ALA A CA 1
ATOM 1042 C C . ALA A 1 128 ? -10.763 -5.392 -6.809 1.00 93.00 128 ALA A C 1
ATOM 1044 O O . ALA A 1 128 ? -11.964 -5.182 -6.970 1.00 93.00 128 ALA A O 1
ATOM 1045 N N . VAL A 1 129 ? -10.293 -5.872 -5.652 1.00 95.44 129 VAL A N 1
ATOM 1046 C CA . VAL A 1 129 ? -11.148 -6.102 -4.476 1.00 95.44 129 VAL A CA 1
ATOM 1047 C C . VAL A 1 129 ? -11.575 -4.780 -3.839 1.00 95.44 129 VAL A C 1
ATOM 1049 O O . VAL A 1 129 ? -12.744 -4.628 -3.493 1.00 95.44 129 VAL A O 1
ATOM 1052 N N . VAL A 1 130 ? -10.654 -3.825 -3.690 1.00 95.75 130 VAL A N 1
ATOM 1053 C CA . VAL A 1 130 ? -10.940 -2.505 -3.100 1.00 95.75 130 VAL A CA 1
ATOM 1054 C C . VAL A 1 130 ? -11.895 -1.702 -3.983 1.00 95.75 130 VAL A C 1
ATOM 1056 O O . VAL A 1 130 ? -12.842 -1.112 -3.477 1.00 95.75 130 VAL A O 1
ATOM 1059 N N . GLU A 1 131 ? -11.724 -1.749 -5.305 1.00 93.94 131 GLU A N 1
ATOM 1060 C CA . GLU A 1 131 ? -12.636 -1.110 -6.262 1.00 93.94 131 GLU A CA 1
ATOM 1061 C C . GLU A 1 131 ? -14.068 -1.645 -6.141 1.00 93.94 131 GLU A C 1
ATOM 1063 O O . GLU A 1 131 ? -15.014 -0.869 -6.205 1.00 93.94 131 GLU A O 1
ATOM 1068 N N . LYS A 1 132 ? -14.249 -2.950 -5.891 1.00 95.50 132 LYS A N 1
ATOM 1069 C CA . LYS A 1 132 ? -15.577 -3.528 -5.620 1.00 95.50 132 LYS A CA 1
ATOM 1070 C C . LYS A 1 132 ? -16.186 -3.054 -4.298 1.00 95.50 132 LYS A C 1
ATOM 1072 O O . LYS A 1 132 ? -17.399 -3.073 -4.180 1.00 95.50 132 LYS A O 1
ATOM 1077 N N . LYS A 1 133 ? -15.372 -2.670 -3.308 1.00 93.31 133 LYS A N 1
ATOM 1078 C CA . LYS A 1 133 ? -15.837 -2.138 -2.011 1.00 93.31 133 LYS A CA 1
ATOM 1079 C C . LYS A 1 133 ? -16.223 -0.656 -2.069 1.00 93.31 133 LYS A C 1
ATOM 1081 O O . LYS A 1 133 ? -16.804 -0.160 -1.112 1.00 93.31 133 LYS A O 1
ATOM 1086 N N . LEU A 1 134 ? -15.841 0.040 -3.139 1.00 92.25 134 LEU A N 1
ATOM 1087 C CA . LEU A 1 134 ? -16.132 1.457 -3.373 1.00 92.25 134 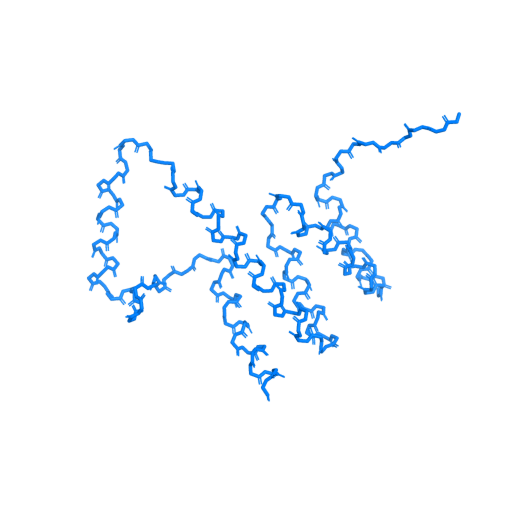LEU A CA 1
ATOM 1088 C C . LEU A 1 134 ? -17.302 1.685 -4.341 1.00 92.25 134 LEU A C 1
ATOM 1090 O O . LEU A 1 134 ? -17.700 2.834 -4.521 1.00 92.25 134 LEU A O 1
ATOM 1094 N N . LYS A 1 135 ? -17.794 0.621 -4.982 1.00 84.69 135 LYS A N 1
ATOM 1095 C CA . LYS A 1 135 ? -19.043 0.614 -5.747 1.00 84.69 135 LYS A CA 1
ATOM 1096 C C . LYS A 1 135 ? -20.210 0.376 -4.805 1.00 84.69 135 LYS A C 1
ATOM 1098 O O . LYS A 1 135 ? -21.258 1.000 -5.054 1.00 84.69 135 LYS A O 1
#

Foldseek 3Di:
DDDDDPDPPDLVVLQVVLVVCVVVVVLVSSLVSLVVSLVDLDQDCVSLVVQLVSCVVVVVLVSNLVSLVSNLVSVVVVVVVVVPDDDPPCPVVVVVVVVCCVVVVCADPVRHGVDDPPPNVVSVVVNVVSVVVVD

Secondary structure (DSSP, 8-state):
------S---HHHHHHHHHHHHHTT-HHHHHHHHHHHTTSS---SHHHHHHHHHHHHTT-HHHHHHHHHHHHHHHHHHHHHHHT---GGGHHHHHHHHHHHHHTT-B-TTS-BS-PPTTHHHHHHHHHHHHHH--

Solvent-accessible surface area (backbone atoms only — not comparable to full-atom values): 7882 Å² total; per-residue (Å²): 134,88,87,79,85,89,69,85,75,56,65,62,62,44,50,51,51,18,50,55,31,41,74,72,66,39,53,69,61,15,49,54,32,28,56,49,47,70,67,46,94,62,92,65,65,64,44,52,53,51,47,40,53,51,24,56,75,70,65,37,51,70,59,25,49,51,47,46,56,48,48,43,52,56,51,52,52,49,52,49,61,63,66,70,63,75,58,89,85,48,58,68,58,50,52,51,50,52,51,47,37,60,72,70,59,40,39,45,101,84,74,43,63,65,76,52,65,83,67,45,48,63,44,51,58,48,45,59,55,44,56,63,74,73,108